Protein AF-A0A7S2B1D0-F1 (afdb_monomer_lite)

Organism: NCBI:txid3111310

Foldseek 3Di:
DDDDDDDDDDDPDDPPPPPPPDPPPDDPPDPDQPLVSQLVLLCLAPVCVPPDSVCSSVVSVPDDDDDADAFGWPFAFFDFDPLDKDAAQAAKKWWFQVVPVGHTPDIDGRNYIDCPVVNPDDGGHHTIIGGHDHDDD

Structure (mmCIF, N/CA/C/O backbone):
data_AF-A0A7S2B1D0-F1
#
_entry.id   AF-A0A7S2B1D0-F1
#
loop_
_atom_site.group_PDB
_atom_site.id
_atom_site.type_symbol
_atom_site.label_atom_id
_atom_site.label_alt_id
_atom_site.label_comp_id
_atom_site.label_asym_id
_atom_site.label_entity_id
_atom_site.label_seq_id
_atom_site.pdbx_PDB_ins_code
_atom_site.Cartn_x
_atom_site.Cartn_y
_atom_site.Cartn_z
_atom_site.occupancy
_atom_site.B_iso_or_equiv
_atom_site.auth_seq_id
_atom_site.auth_comp_id
_atom_site.auth_asym_id
_atom_site.auth_atom_id
_atom_site.pdbx_PDB_model_num
ATOM 1 N N . PHE A 1 1 ? 85.210 -55.637 -1.616 1.00 40.31 1 PHE A N 1
ATOM 2 C CA . PHE A 1 1 ? 84.758 -56.821 -2.372 1.00 40.31 1 PHE A CA 1
ATOM 3 C C . PHE A 1 1 ? 83.464 -57.319 -1.751 1.00 40.31 1 PHE A C 1
ATOM 5 O O . PHE A 1 1 ? 83.497 -57.616 -0.567 1.00 40.31 1 PHE A O 1
ATOM 12 N N . GLY A 1 2 ? 82.389 -57.389 -2.551 1.00 42.31 2 GLY A N 1
ATOM 13 C CA . GLY A 1 2 ? 81.069 -57.964 -2.217 1.00 42.31 2 GLY A CA 1
ATOM 14 C C . GLY A 1 2 ? 80.240 -57.103 -1.261 1.00 42.31 2 GLY A C 1
ATOM 15 O O . GLY A 1 2 ? 80.790 -56.549 -0.324 1.00 42.31 2 GLY A O 1
ATOM 16 N N . GLY A 1 3 ? 78.938 -56.889 -1.407 1.00 39.44 3 GLY A N 1
ATOM 17 C CA . GLY A 1 3 ? 77.847 -57.308 -2.303 1.00 39.44 3 GLY A CA 1
ATOM 18 C C . GLY A 1 3 ? 76.634 -56.469 -1.828 1.00 39.44 3 GLY A C 1
ATOM 19 O O . GLY A 1 3 ? 76.667 -55.963 -0.713 1.00 39.44 3 GLY A O 1
ATOM 20 N N . GLY A 1 4 ? 75.599 -56.127 -2.588 1.00 39.16 4 GLY A N 1
ATOM 21 C CA . GLY A 1 4 ? 74.831 -56.909 -3.546 1.00 39.16 4 GLY A CA 1
ATOM 22 C C . GLY A 1 4 ? 73.382 -56.989 -3.031 1.00 39.16 4 GLY A C 1
ATOM 23 O O . GLY A 1 4 ? 73.171 -57.554 -1.967 1.00 39.16 4 GLY A O 1
ATOM 24 N N . GLY A 1 5 ? 72.426 -56.453 -3.806 1.00 38.69 5 GLY A N 1
ATOM 25 C CA . GLY A 1 5 ? 70.963 -56.601 -3.641 1.00 38.69 5 GLY A CA 1
ATOM 26 C C . GLY A 1 5 ? 70.346 -55.672 -2.587 1.00 38.69 5 GLY A C 1
ATOM 27 O O . GLY A 1 5 ? 70.915 -55.500 -1.523 1.00 38.69 5 GLY A O 1
ATOM 28 N N . GLY A 1 6 ? 69.210 -55.007 -2.782 1.00 42.75 6 GLY A N 1
ATOM 29 C CA . GLY A 1 6 ? 68.076 -55.191 -3.691 1.00 42.75 6 GLY A CA 1
ATOM 30 C C . GLY A 1 6 ? 66.793 -54.880 -2.892 1.00 42.75 6 GLY A C 1
ATOM 31 O O . GLY A 1 6 ? 66.851 -54.921 -1.666 1.00 42.75 6 GLY A O 1
ATOM 32 N N . HIS A 1 7 ? 65.665 -54.652 -3.582 1.00 46.94 7 HIS A N 1
ATOM 33 C CA . HIS A 1 7 ? 64.291 -54.469 -3.051 1.00 46.94 7 HIS A CA 1
ATOM 34 C C . HIS A 1 7 ? 63.921 -53.005 -2.711 1.00 46.94 7 HIS A C 1
ATOM 36 O O . HIS A 1 7 ? 64.458 -52.434 -1.772 1.00 46.94 7 HIS A O 1
ATOM 42 N N . ALA A 1 8 ? 63.233 -52.266 -3.592 1.00 46.91 8 ALA A N 1
ATOM 43 C CA . ALA A 1 8 ? 61.798 -52.316 -3.931 1.00 46.91 8 ALA A CA 1
ATOM 44 C C . ALA A 1 8 ? 60.903 -51.907 -2.750 1.00 46.91 8 ALA A C 1
ATOM 46 O O . ALA A 1 8 ? 60.793 -52.679 -1.808 1.00 46.91 8 ALA A O 1
ATOM 47 N N . THR A 1 9 ? 60.270 -50.734 -2.843 1.00 51.12 9 THR A N 1
ATOM 48 C CA . THR A 1 9 ? 58.805 -50.611 -2.904 1.00 51.12 9 THR A CA 1
ATOM 49 C C . THR A 1 9 ? 58.431 -49.267 -3.537 1.00 51.12 9 THR A C 1
ATOM 51 O O . THR A 1 9 ? 58.928 -48.203 -3.171 1.00 51.12 9 THR A O 1
ATOM 54 N N . ASP A 1 10 ? 57.644 -49.400 -4.596 1.00 52.97 10 ASP A N 1
ATOM 55 C CA . ASP A 1 10 ? 56.787 -48.415 -5.232 1.00 52.97 10 ASP A CA 1
ATOM 56 C C . ASP A 1 10 ? 55.476 -48.493 -4.445 1.00 52.97 10 ASP A C 1
ATOM 58 O O . ASP A 1 10 ? 54.836 -49.535 -4.480 1.00 52.97 10 ASP A O 1
ATOM 62 N N . ASP A 1 11 ? 55.163 -47.466 -3.658 1.00 48.22 11 ASP A N 1
ATOM 63 C CA . ASP A 1 11 ? 53.896 -47.334 -2.929 1.00 48.22 11 ASP A CA 1
ATOM 64 C C . ASP A 1 11 ? 53.447 -45.876 -3.092 1.00 48.22 11 ASP A C 1
ATOM 66 O O . ASP A 1 11 ? 53.692 -45.012 -2.247 1.00 48.22 11 ASP A O 1
ATOM 70 N N . GLY A 1 12 ? 52.892 -45.586 -4.266 1.00 50.22 12 GLY A N 1
ATOM 71 C CA . GLY A 1 12 ? 52.201 -44.342 -4.585 1.00 50.22 12 GLY A CA 1
ATOM 72 C C . GLY A 1 12 ? 50.710 -44.604 -4.748 1.00 50.22 12 GLY A C 1
ATOM 73 O O . GLY A 1 12 ? 50.180 -44.371 -5.825 1.00 50.22 12 GLY A O 1
ATOM 74 N N . ASP A 1 13 ? 50.062 -45.103 -3.696 1.00 50.38 13 ASP A N 1
ATOM 75 C CA . ASP A 1 13 ? 48.606 -45.203 -3.595 1.00 50.38 13 ASP A CA 1
ATOM 76 C C . ASP A 1 13 ? 48.128 -44.206 -2.533 1.00 50.38 13 ASP A C 1
ATOM 78 O O . ASP A 1 13 ? 48.334 -44.441 -1.348 1.00 50.38 13 ASP A O 1
ATOM 82 N N . GLU A 1 14 ? 47.515 -43.097 -2.955 1.00 54.34 14 GLU A N 1
ATOM 83 C CA . GLU A 1 14 ? 46.491 -42.360 -2.190 1.00 54.34 14 GLU A CA 1
ATOM 84 C C . GLU A 1 14 ? 45.891 -41.243 -3.072 1.00 54.34 14 GLU A C 1
ATOM 86 O O . GLU A 1 14 ? 46.084 -40.051 -2.849 1.00 54.34 14 GLU A O 1
ATOM 91 N N . GLU A 1 15 ? 45.138 -41.628 -4.105 1.00 51.28 15 GLU A N 1
ATOM 92 C CA . GLU A 1 15 ? 44.079 -40.765 -4.640 1.00 51.28 15 GLU A CA 1
ATOM 93 C C . GLU A 1 15 ? 42.741 -41.339 -4.169 1.00 51.28 15 GLU A C 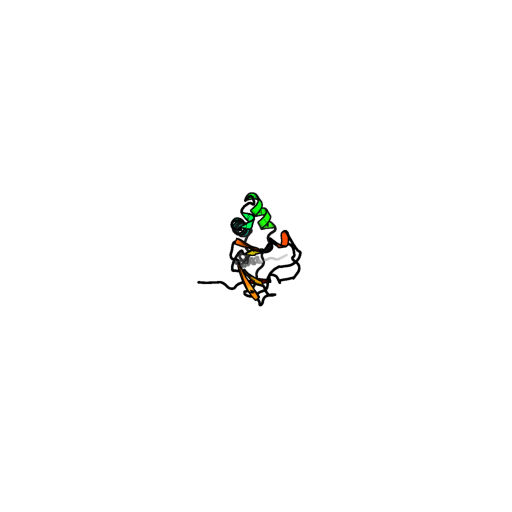1
ATOM 95 O O . GLU A 1 15 ? 42.103 -42.149 -4.835 1.00 51.28 15 GLU A O 1
ATOM 100 N N . SER A 1 16 ? 42.334 -40.961 -2.955 1.00 51.75 16 SER A N 1
ATOM 101 C CA . SER A 1 16 ? 40.942 -41.089 -2.539 1.00 51.75 16 SER A CA 1
ATOM 102 C C . SER A 1 16 ? 40.156 -39.955 -3.195 1.00 51.75 16 SER A C 1
ATOM 104 O O . SER A 1 16 ? 40.101 -38.841 -2.671 1.00 51.75 16 SER A O 1
ATOM 106 N N . GLU A 1 17 ? 39.567 -40.240 -4.352 1.00 53.47 17 GLU A N 1
ATOM 107 C CA . GLU A 1 17 ? 38.427 -39.498 -4.884 1.00 53.47 17 GLU A CA 1
ATOM 108 C C . GLU A 1 17 ? 37.273 -39.633 -3.880 1.00 53.47 17 GLU A C 1
ATOM 110 O O . GLU A 1 17 ? 36.528 -40.612 -3.861 1.00 53.47 17 GLU A O 1
ATOM 115 N N . THR A 1 18 ? 37.163 -38.672 -2.964 1.00 51.72 18 THR A N 1
ATOM 116 C CA . THR A 1 18 ? 35.926 -38.466 -2.220 1.00 51.72 18 THR A CA 1
ATOM 117 C C . THR A 1 18 ? 34.958 -37.757 -3.152 1.00 51.72 18 THR A C 1
ATOM 119 O O . THR A 1 18 ? 34.997 -36.532 -3.286 1.00 51.72 18 THR A O 1
ATOM 122 N N . ASP A 1 19 ? 34.121 -38.559 -3.807 1.00 52.78 19 ASP A N 1
ATOM 123 C CA . ASP A 1 19 ? 32.838 -38.155 -4.375 1.00 52.78 19 ASP A CA 1
ATOM 124 C C . ASP A 1 19 ? 31.959 -37.586 -3.250 1.00 52.78 19 ASP A C 1
ATOM 126 O O . ASP A 1 19 ? 31.129 -38.274 -2.655 1.00 52.78 19 ASP A O 1
ATOM 130 N N . GLU A 1 20 ? 32.164 -36.313 -2.925 1.00 56.06 20 GLU A N 1
ATOM 131 C CA . GLU A 1 20 ? 31.162 -35.519 -2.225 1.00 56.06 20 GLU A CA 1
ATOM 132 C C . GLU A 1 20 ? 30.343 -34.793 -3.291 1.00 56.06 20 GLU A C 1
ATOM 134 O O . GLU A 1 20 ? 30.551 -33.619 -3.600 1.00 56.06 20 GLU A O 1
ATOM 139 N N . ASP A 1 21 ? 29.415 -35.545 -3.891 1.00 51.12 21 ASP A N 1
ATOM 140 C CA . ASP A 1 21 ? 28.216 -34.991 -4.512 1.00 51.12 21 ASP A CA 1
ATOM 141 C C . ASP A 1 21 ? 27.492 -34.160 -3.443 1.00 51.12 21 ASP A C 1
ATOM 143 O O . ASP A 1 21 ? 26.663 -34.664 -2.684 1.00 51.12 21 ASP A O 1
ATOM 147 N N . GLU A 1 22 ? 27.838 -32.879 -3.343 1.00 56.09 22 GLU A N 1
ATOM 148 C CA . GLU A 1 22 ? 27.076 -31.900 -2.585 1.00 56.09 22 GLU A CA 1
ATOM 149 C C . GLU A 1 22 ? 25.922 -31.424 -3.484 1.00 56.09 22 GLU A C 1
ATOM 151 O O . GLU A 1 22 ? 26.143 -30.638 -4.414 1.00 56.09 22 GLU A O 1
ATOM 156 N N . PRO A 1 23 ? 24.665 -31.868 -3.272 1.00 48.66 23 PRO A N 1
ATOM 157 C CA . PRO A 1 23 ? 23.546 -31.215 -3.917 1.00 48.66 23 PRO A CA 1
ATOM 158 C C . PRO A 1 23 ? 23.382 -29.849 -3.249 1.00 48.66 23 PRO A C 1
ATOM 160 O O . PRO A 1 23 ? 22.747 -29.732 -2.204 1.00 48.66 23 PRO A O 1
ATOM 163 N N . LEU A 1 24 ? 23.923 -28.795 -3.864 1.00 47.47 24 LEU A N 1
ATOM 164 C CA . LEU A 1 24 ? 23.548 -27.416 -3.549 1.00 47.47 24 LEU A CA 1
ATOM 165 C C . LEU A 1 24 ? 22.097 -27.195 -4.002 1.00 47.47 24 LEU A C 1
ATOM 167 O O . LEU A 1 24 ? 21.806 -26.644 -5.062 1.00 47.47 24 LEU A O 1
ATOM 171 N N . SER A 1 25 ? 21.175 -27.682 -3.176 1.00 55.50 25 SER A N 1
ATOM 172 C CA . SER A 1 25 ? 19.724 -27.583 -3.309 1.00 55.50 25 SER A CA 1
ATOM 173 C C . SER A 1 25 ? 19.157 -26.226 -2.874 1.00 55.50 25 SER A C 1
ATOM 175 O O . SER A 1 25 ? 17.942 -26.088 -2.773 1.00 55.50 25 SER A O 1
ATOM 177 N N . ASP A 1 26 ? 19.989 -25.201 -2.668 1.00 48.31 26 ASP A N 1
ATOM 178 C CA . ASP A 1 26 ? 19.591 -23.988 -1.941 1.00 48.31 26 ASP A CA 1
ATOM 179 C C . ASP A 1 26 ? 19.730 -22.691 -2.753 1.00 48.31 26 ASP A C 1
ATOM 181 O O . ASP A 1 26 ? 20.490 -21.790 -2.403 1.00 48.31 26 ASP A O 1
ATOM 185 N N . ALA A 1 27 ? 18.938 -22.532 -3.819 1.00 46.84 27 ALA A N 1
ATOM 186 C CA . ALA A 1 27 ? 18.793 -21.216 -4.461 1.00 46.84 27 ALA A CA 1
ATOM 187 C C . ALA A 1 27 ? 17.361 -20.821 -4.858 1.00 46.84 27 ALA A C 1
ATOM 189 O O . ALA A 1 27 ? 17.178 -19.889 -5.635 1.00 46.84 27 ALA A O 1
ATOM 190 N N . PHE A 1 28 ? 16.339 -21.443 -4.266 1.00 43.78 28 PHE A N 1
ATOM 191 C CA . PHE A 1 28 ? 14.997 -20.847 -4.214 1.00 43.78 28 PHE A CA 1
ATOM 192 C C . PHE A 1 28 ? 14.536 -20.672 -2.766 1.00 43.78 28 PHE A C 1
ATOM 194 O O . PHE A 1 28 ? 13.452 -21.090 -2.377 1.00 43.78 28 PHE A O 1
ATOM 201 N N . SER A 1 29 ? 15.360 -19.998 -1.961 1.00 47.44 29 SER A N 1
ATOM 202 C CA . SER A 1 29 ? 14.870 -19.284 -0.779 1.00 47.44 29 SER A CA 1
ATOM 203 C C . SER A 1 29 ? 14.648 -17.826 -1.170 1.00 47.44 29 SER A C 1
ATOM 205 O O . SER A 1 29 ? 15.440 -16.934 -0.880 1.00 47.44 29 SER A O 1
ATOM 207 N N . GLY A 1 30 ? 13.601 -17.607 -1.959 1.00 42.28 30 GLY A N 1
ATOM 208 C CA . GLY A 1 30 ? 13.267 -16.308 -2.524 1.00 42.28 30 GLY A CA 1
ATOM 209 C C . GLY A 1 30 ? 11.764 -16.134 -2.545 1.00 42.28 30 GLY A C 1
ATOM 210 O O . GLY A 1 30 ? 11.181 -15.999 -3.610 1.00 42.28 30 GLY A O 1
ATOM 211 N N . GLY A 1 31 ? 11.126 -16.138 -1.373 1.00 52.12 31 GLY A N 1
ATOM 212 C CA . GLY A 1 31 ? 9.720 -15.738 -1.216 1.00 52.12 31 GLY A CA 1
ATOM 213 C C . GLY A 1 31 ? 9.501 -14.237 -1.438 1.00 52.12 31 GLY A C 1
ATOM 214 O O . GLY A 1 31 ? 8.651 -13.650 -0.783 1.00 52.12 31 GLY A O 1
ATOM 215 N N . GLY A 1 32 ? 10.333 -13.621 -2.282 1.00 59.69 32 GLY A N 1
ATOM 216 C CA . GLY A 1 32 ? 10.299 -12.224 -2.660 1.00 59.69 32 GLY A CA 1
ATOM 217 C C . GLY A 1 32 ? 9.810 -12.079 -4.090 1.00 59.69 32 GLY A C 1
ATOM 218 O O . GLY A 1 32 ? 10.074 -12.926 -4.945 1.00 59.69 32 GLY A O 1
ATOM 219 N N . ILE A 1 33 ? 9.102 -10.995 -4.371 1.00 68.69 33 ILE A N 1
ATOM 220 C CA . ILE A 1 33 ? 8.659 -10.707 -5.729 1.00 68.69 33 ILE A CA 1
ATOM 221 C C . ILE A 1 33 ? 9.893 -10.304 -6.544 1.00 68.69 33 ILE A C 1
ATOM 223 O O . ILE A 1 33 ? 10.396 -9.186 -6.424 1.00 68.69 33 ILE A O 1
ATOM 227 N N . GLU A 1 34 ? 10.373 -11.200 -7.411 1.00 81.19 34 GLU A N 1
ATOM 228 C CA . GLU A 1 34 ? 11.455 -10.890 -8.351 1.00 81.19 34 GLU A CA 1
ATOM 229 C C . GLU A 1 34 ? 11.167 -9.591 -9.128 1.00 81.19 34 GLU A C 1
ATOM 231 O O . GLU A 1 34 ? 10.014 -9.198 -9.324 1.00 81.19 34 GLU A O 1
ATOM 236 N N . ALA A 1 35 ? 12.210 -8.917 -9.626 1.00 79.69 35 ALA A N 1
ATOM 237 C CA . ALA A 1 35 ? 12.072 -7.620 -10.298 1.00 79.69 35 ALA A CA 1
ATOM 238 C C . ALA A 1 35 ? 11.006 -7.624 -11.413 1.00 79.69 35 ALA A C 1
ATOM 240 O O . ALA A 1 35 ? 10.239 -6.669 -11.549 1.00 79.69 35 ALA A O 1
ATOM 241 N N . LEU A 1 36 ? 10.899 -8.722 -12.169 1.00 83.38 36 LEU A N 1
ATOM 242 C CA . LEU A 1 36 ? 9.856 -8.895 -13.178 1.00 83.38 36 LEU A CA 1
ATOM 243 C C . LEU A 1 36 ? 8.451 -8.969 -12.559 1.00 83.38 36 LEU A C 1
ATOM 245 O O . LEU A 1 36 ? 7.527 -8.334 -13.066 1.00 83.38 36 LEU A O 1
ATOM 249 N N . GLY A 1 37 ? 8.292 -9.684 -11.445 1.00 86.38 37 GLY A N 1
ATOM 250 C CA . GLY A 1 37 ? 7.042 -9.742 -10.690 1.00 86.38 37 GLY A CA 1
ATOM 251 C C . GLY A 1 37 ? 6.607 -8.361 -10.193 1.00 86.38 37 GLY A C 1
ATOM 252 O O . GLY A 1 37 ? 5.445 -7.991 -10.356 1.00 86.38 37 GLY A O 1
ATOM 253 N N . LYS A 1 38 ? 7.541 -7.535 -9.701 1.00 89.00 38 LYS A N 1
ATOM 254 C CA . LYS A 1 38 ? 7.236 -6.157 -9.275 1.00 89.00 38 LYS A CA 1
ATOM 255 C C . LYS A 1 38 ? 6.726 -5.322 -10.437 1.00 89.00 38 LYS A C 1
ATOM 257 O O . LYS A 1 38 ? 5.749 -4.595 -10.289 1.00 89.00 38 LYS A O 1
ATOM 262 N N . VAL A 1 39 ? 7.351 -5.445 -11.607 1.00 91.50 39 VAL A N 1
ATOM 263 C CA . VAL A 1 39 ? 6.896 -4.748 -12.817 1.00 91.50 39 VAL A CA 1
ATOM 264 C C . VAL A 1 39 ? 5.479 -5.176 -13.200 1.00 91.50 39 VAL A C 1
ATOM 266 O O . VAL A 1 39 ? 4.679 -4.319 -13.578 1.00 91.50 39 VAL A O 1
ATOM 269 N N . LEU A 1 40 ? 5.149 -6.466 -13.088 1.00 90.06 40 LEU A N 1
ATOM 270 C CA . LEU A 1 40 ? 3.801 -6.966 -13.364 1.00 90.06 40 LEU A CA 1
ATOM 271 C C . LEU A 1 40 ? 2.772 -6.399 -12.383 1.00 90.06 40 LEU A C 1
ATOM 273 O O . LEU A 1 40 ? 1.749 -5.895 -12.838 1.00 90.06 40 LEU A O 1
ATOM 277 N N . VAL A 1 41 ? 3.077 -6.382 -11.081 1.00 89.81 41 VAL A N 1
ATOM 278 C CA . VAL A 1 41 ? 2.218 -5.740 -10.073 1.00 89.81 41 VAL A CA 1
ATOM 279 C C . VAL A 1 41 ? 2.018 -4.267 -10.423 1.00 89.81 41 VAL A C 1
ATOM 281 O O . VAL A 1 41 ? 0.884 -3.833 -10.604 1.00 89.81 41 VAL A O 1
ATOM 284 N N . LEU A 1 42 ? 3.107 -3.508 -10.607 1.00 91.94 42 LEU A N 1
ATOM 285 C CA . LEU A 1 42 ? 3.075 -2.067 -10.890 1.00 91.94 42 LEU A CA 1
ATOM 286 C C . LEU A 1 42 ? 2.310 -1.714 -12.171 1.00 91.94 42 LEU A C 1
ATOM 288 O O . LEU A 1 42 ? 1.691 -0.651 -12.241 1.00 91.94 42 LEU A O 1
ATOM 292 N N . ARG A 1 43 ? 2.334 -2.590 -13.181 1.00 91.44 43 ARG A N 1
ATOM 293 C CA . ARG A 1 43 ? 1.593 -2.409 -14.437 1.00 91.44 43 ARG A CA 1
ATOM 294 C C . ARG A 1 43 ? 0.085 -2.337 -14.212 1.00 91.44 43 ARG A C 1
ATOM 296 O O . ARG A 1 43 ? -0.590 -1.591 -14.922 1.00 91.44 43 ARG A O 1
ATOM 303 N N . ASP A 1 44 ? -0.418 -3.093 -13.243 1.00 89.38 44 ASP A N 1
ATOM 304 C CA . ASP A 1 44 ? -1.849 -3.259 -13.003 1.00 89.38 44 ASP A CA 1
ATOM 305 C C . ASP A 1 44 ? -2.362 -2.287 -11.909 1.00 89.38 44 ASP A C 1
ATOM 307 O O . ASP A 1 44 ? -3.565 -2.187 -11.656 1.00 89.38 44 ASP A O 1
ATOM 311 N N . VAL A 1 45 ? -1.467 -1.473 -11.326 1.00 91.00 45 VAL A N 1
ATOM 312 C CA . VAL A 1 45 ? -1.808 -0.474 -10.305 1.00 91.00 45 VAL A CA 1
ATOM 313 C C . VAL A 1 45 ? -2.587 0.697 -10.892 1.00 91.00 45 VAL A C 1
ATOM 315 O O . VAL A 1 45 ? -2.119 1.449 -11.754 1.00 91.00 45 VAL A O 1
ATOM 318 N N . LYS A 1 46 ? -3.767 0.951 -10.321 1.00 87.75 46 LYS A N 1
ATOM 319 C CA . LYS A 1 46 ? -4.715 1.969 -10.807 1.00 87.75 46 LYS A CA 1
ATOM 320 C C . LYS A 1 46 ? -4.137 3.386 -10.854 1.00 87.75 46 LYS A C 1
ATOM 322 O O . LYS A 1 46 ? -4.504 4.131 -11.768 1.00 87.75 46 LYS A O 1
ATOM 327 N N . ILE A 1 47 ? -3.286 3.772 -9.896 1.00 88.38 47 ILE A N 1
ATOM 328 C CA . ILE A 1 47 ? -2.678 5.116 -9.841 1.00 88.38 47 ILE A CA 1
ATOM 329 C C . ILE A 1 47 ? -1.551 5.297 -10.868 1.00 88.38 47 ILE A C 1
ATOM 331 O O . ILE A 1 47 ? -1.297 6.413 -11.311 1.00 88.38 47 ILE A O 1
ATOM 335 N N . LEU A 1 48 ? -0.931 4.200 -11.316 1.00 90.75 48 LEU A N 1
ATOM 336 C CA . LEU A 1 48 ? 0.173 4.214 -12.278 1.00 90.75 48 LEU A CA 1
ATOM 337 C C . LEU A 1 48 ? -0.295 4.085 -13.735 1.00 90.75 48 LEU A C 1
ATOM 339 O O . LEU A 1 48 ? 0.532 4.118 -14.640 1.00 90.75 48 LEU A O 1
ATOM 343 N N . ARG A 1 49 ? -1.610 4.016 -13.998 1.00 88.94 49 ARG A N 1
ATOM 344 C CA . ARG A 1 49 ? -2.166 3.811 -15.354 1.00 88.94 49 ARG A CA 1
ATOM 345 C C . ARG A 1 49 ? -1.710 4.836 -16.403 1.00 88.94 49 ARG A C 1
ATOM 347 O O . ARG A 1 49 ? -1.758 4.553 -17.595 1.00 88.94 49 ARG A O 1
ATOM 354 N N . PHE A 1 50 ? -1.325 6.036 -15.964 1.00 89.44 50 PHE A N 1
ATOM 355 C CA . PHE A 1 50 ? -0.862 7.129 -16.827 1.00 89.44 50 PHE A CA 1
ATOM 356 C C . PHE A 1 50 ? 0.667 7.240 -16.890 1.00 89.44 50 PHE A C 1
ATOM 358 O O . PHE A 1 50 ? 1.197 8.049 -17.650 1.00 89.44 50 PHE A O 1
ATOM 365 N N . VAL A 1 51 ? 1.389 6.426 -16.117 1.00 90.88 51 VAL A N 1
ATOM 366 C CA . VAL A 1 51 ? 2.846 6.336 -16.186 1.00 90.88 51 VAL A CA 1
ATOM 367 C C . VAL A 1 51 ? 3.214 5.523 -17.422 1.00 90.88 51 VAL A C 1
ATOM 369 O O . VAL A 1 51 ? 2.695 4.432 -17.659 1.00 90.88 51 VAL A O 1
ATOM 372 N N . ASN A 1 52 ? 4.125 6.051 -18.242 1.00 95.12 52 ASN A N 1
ATOM 373 C CA . ASN A 1 52 ? 4.613 5.307 -19.397 1.00 95.12 52 ASN A CA 1
ATOM 374 C C . ASN A 1 52 ? 5.300 4.015 -18.925 1.00 95.12 52 ASN A C 1
ATOM 376 O O . ASN A 1 52 ? 6.198 4.063 -18.085 1.00 95.12 52 ASN A O 1
ATOM 380 N N . LYS A 1 53 ? 4.912 2.875 -19.513 1.00 92.94 53 LYS A N 1
ATOM 381 C CA . LYS A 1 53 ? 5.379 1.533 -19.125 1.00 92.94 53 LYS A CA 1
ATOM 382 C C . LYS A 1 53 ? 6.905 1.394 -19.084 1.00 92.94 53 LYS A C 1
ATOM 384 O O . LYS A 1 53 ? 7.410 0.594 -18.305 1.00 92.94 53 LYS A O 1
ATOM 389 N N . ARG A 1 54 ? 7.641 2.205 -19.857 1.00 94.12 54 ARG A N 1
ATOM 390 C CA . ARG A 1 54 ? 9.114 2.244 -19.839 1.00 94.12 54 ARG A CA 1
ATOM 391 C C . ARG A 1 54 ? 9.716 2.609 -18.478 1.00 94.12 54 ARG A C 1
ATOM 393 O O . ARG A 1 54 ? 10.874 2.305 -18.246 1.00 94.12 54 ARG A O 1
ATOM 400 N N . TYR A 1 55 ? 8.954 3.281 -17.613 1.00 94.62 55 TYR A N 1
ATOM 401 C CA . TYR A 1 55 ? 9.402 3.704 -16.284 1.00 94.62 55 TYR A CA 1
ATOM 402 C C . TYR A 1 55 ? 9.071 2.693 -15.182 1.00 94.62 55 TYR A C 1
ATOM 404 O O . TYR A 1 55 ? 9.580 2.828 -14.073 1.00 94.62 55 TYR A O 1
ATOM 412 N N . LEU A 1 56 ? 8.238 1.682 -15.460 1.00 93.56 56 LEU A N 1
ATOM 413 C CA . LEU A 1 56 ? 7.875 0.673 -14.460 1.00 93.56 56 LEU A CA 1
ATOM 414 C C . LEU A 1 56 ? 9.082 -0.127 -13.947 1.00 93.56 56 LEU A C 1
ATOM 416 O O . LEU A 1 56 ? 9.120 -0.356 -12.743 1.00 93.56 56 LEU A O 1
ATOM 420 N N . PRO A 1 57 ? 10.084 -0.495 -14.774 1.00 93.38 57 PRO A N 1
ATOM 421 C CA . PRO A 1 57 ? 11.304 -1.124 -14.267 1.00 93.38 57 PRO A CA 1
ATOM 422 C C . PRO A 1 57 ? 12.035 -0.254 -13.240 1.00 93.38 57 PRO A C 1
ATOM 424 O O . PRO A 1 57 ? 12.360 -0.730 -12.161 1.00 93.38 57 PRO A O 1
ATOM 427 N N . SER A 1 58 ? 12.195 1.045 -13.506 1.00 93.25 58 SER A N 1
ATOM 428 C CA . SER A 1 58 ? 12.843 1.966 -12.561 1.00 93.25 58 SER A CA 1
ATOM 429 C C . SER A 1 58 ? 12.045 2.142 -11.265 1.00 93.25 58 SER A C 1
ATOM 431 O O . SER A 1 58 ? 12.626 2.304 -10.198 1.00 93.25 58 SER A O 1
ATOM 433 N N . LEU A 1 59 ? 10.709 2.092 -11.333 1.00 91.69 59 LEU A N 1
ATOM 434 C CA . LEU A 1 59 ? 9.867 2.072 -10.133 1.00 91.69 59 LEU A CA 1
ATOM 435 C C . LEU A 1 59 ? 9.999 0.749 -9.365 1.00 91.69 59 LEU A C 1
ATOM 437 O O . LEU A 1 59 ? 10.029 0.765 -8.138 1.00 91.69 59 LEU A O 1
ATOM 441 N N . ALA A 1 60 ? 10.105 -0.381 -10.068 1.00 91.44 60 ALA A N 1
ATOM 442 C CA . ALA A 1 60 ? 10.306 -1.696 -9.465 1.00 91.44 60 ALA A CA 1
ATOM 443 C C . ALA A 1 60 ? 11.653 -1.800 -8.734 1.00 91.44 60 ALA A C 1
ATOM 445 O O . ALA A 1 60 ? 11.710 -2.401 -7.664 1.00 91.44 60 ALA A O 1
ATOM 446 N N . GLU A 1 61 ? 12.710 -1.186 -9.272 1.00 90.56 61 GLU A N 1
ATOM 447 C CA . GLU A 1 61 ? 14.046 -1.152 -8.660 1.00 90.56 61 GLU A CA 1
ATOM 448 C C . GLU A 1 61 ? 14.058 -0.442 -7.300 1.00 90.56 61 GLU A C 1
ATOM 450 O O . GLU A 1 61 ? 14.736 -0.887 -6.376 1.00 90.56 61 GLU A O 1
ATOM 455 N N . ILE A 1 62 ? 13.295 0.645 -7.154 1.00 89.56 62 ILE A N 1
ATOM 456 C CA . ILE A 1 62 ? 13.219 1.399 -5.893 1.00 89.56 62 ILE A CA 1
ATOM 457 C C . ILE A 1 62 ? 12.130 0.878 -4.943 1.00 89.56 62 ILE A C 1
ATOM 459 O O . ILE A 1 62 ? 12.089 1.277 -3.776 1.00 89.56 62 ILE A O 1
ATOM 463 N N . ALA A 1 63 ? 11.239 0.004 -5.422 1.00 90.25 63 ALA A N 1
ATOM 464 C CA . ALA A 1 63 ? 10.154 -0.560 -4.633 1.00 90.25 63 ALA A CA 1
ATOM 465 C C . ALA A 1 63 ? 10.670 -1.619 -3.648 1.00 90.25 63 ALA A C 1
ATOM 467 O O . ALA A 1 63 ? 11.299 -2.619 -4.019 1.00 90.25 63 ALA A O 1
ATOM 468 N N . LYS A 1 64 ? 10.345 -1.416 -2.370 1.00 89.88 64 LYS A N 1
ATOM 469 C CA . LYS A 1 64 ? 10.661 -2.345 -1.285 1.00 89.88 64 LYS A CA 1
ATOM 470 C 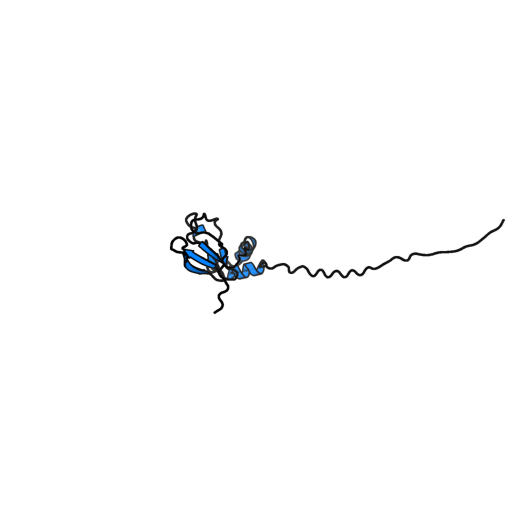C . LYS A 1 64 ? 9.455 -3.220 -0.985 1.00 89.88 64 LYS A C 1
ATOM 472 O O . LYS A 1 64 ? 8.335 -2.723 -0.908 1.00 89.88 64 LYS A O 1
ATOM 477 N N . GLU A 1 65 ? 9.706 -4.506 -0.804 1.00 88.69 65 GLU A N 1
ATOM 478 C CA . GLU A 1 65 ? 8.693 -5.438 -0.321 1.00 88.69 65 GLU A CA 1
ATOM 479 C C . GLU A 1 65 ? 8.570 -5.321 1.194 1.00 88.69 65 GLU A C 1
ATOM 481 O O . GLU A 1 65 ? 9.565 -5.136 1.899 1.00 88.69 65 GLU A O 1
ATOM 486 N N . ALA A 1 66 ? 7.340 -5.424 1.678 1.00 89.38 66 ALA A N 1
ATOM 487 C CA . ALA A 1 66 ? 7.023 -5.474 3.091 1.00 89.38 66 ALA A CA 1
ATOM 488 C C . ALA A 1 66 ? 5.950 -6.542 3.294 1.00 89.38 66 ALA A C 1
ATOM 490 O O . ALA A 1 66 ? 4.959 -6.575 2.565 1.00 89.38 66 ALA A O 1
ATOM 491 N N . TYR A 1 67 ? 6.177 -7.408 4.276 1.00 89.56 67 TYR A N 1
ATOM 492 C CA . TYR A 1 67 ? 5.301 -8.518 4.623 1.00 89.56 67 TYR A CA 1
ATOM 493 C C . TYR A 1 67 ? 4.710 -8.242 5.996 1.00 89.56 67 TYR A C 1
ATOM 495 O O . TYR A 1 67 ? 5.441 -7.868 6.911 1.00 89.56 67 TYR A O 1
ATOM 503 N N . TYR A 1 68 ? 3.402 -8.427 6.118 1.00 90.75 68 TYR A N 1
ATOM 504 C CA . TYR A 1 68 ? 2.649 -8.170 7.338 1.00 90.75 68 TYR A CA 1
ATOM 505 C C . TYR A 1 68 ? 1.786 -9.387 7.649 1.00 90.75 68 TYR A C 1
ATOM 507 O O . TYR A 1 68 ? 1.160 -9.952 6.748 1.00 90.75 68 TYR A O 1
ATOM 515 N N . ALA A 1 69 ? 1.752 -9.797 8.913 1.00 91.19 69 ALA A N 1
ATOM 516 C CA . ALA A 1 69 ? 0.858 -10.856 9.355 1.00 91.19 69 ALA A CA 1
ATOM 517 C C . ALA A 1 69 ? -0.596 -10.361 9.372 1.00 91.19 69 ALA A C 1
ATOM 519 O O . ALA A 1 69 ? -0.865 -9.179 9.570 1.00 91.19 69 ALA A O 1
ATOM 520 N N . THR A 1 70 ? -1.563 -11.266 9.212 1.00 91.56 70 THR A N 1
ATOM 521 C CA . THR A 1 70 ? -2.983 -10.910 9.342 1.00 91.56 70 THR A CA 1
ATOM 522 C C . THR A 1 70 ? -3.263 -10.242 10.693 1.00 91.56 70 THR A C 1
ATOM 524 O O . THR A 1 70 ? -2.924 -10.777 11.746 1.00 91.56 70 THR A O 1
ATOM 527 N N . GLY A 1 71 ? -3.915 -9.080 10.651 1.00 91.44 71 GLY A N 1
ATOM 528 C CA . GLY A 1 71 ? -4.224 -8.238 11.805 1.00 91.44 71 GLY A CA 1
ATOM 529 C C . GLY A 1 71 ? -3.117 -7.254 12.196 1.00 91.44 71 GLY A C 1
ATOM 530 O O . GLY A 1 71 ? -3.351 -6.413 13.062 1.00 91.44 71 GLY A O 1
ATOM 531 N N . GLU A 1 72 ? -1.937 -7.319 11.576 1.00 93.88 72 GLU A N 1
ATOM 532 C CA . GLU A 1 72 ? -0.829 -6.405 11.864 1.00 93.88 72 GLU A CA 1
ATOM 533 C C . GLU A 1 72 ? -1.122 -4.984 11.358 1.00 93.88 72 GLU A C 1
ATOM 535 O O . GLU A 1 72 ? -1.659 -4.792 10.263 1.00 93.88 72 GLU A O 1
ATOM 540 N N . GLU A 1 73 ? -0.776 -3.976 12.165 1.00 93.81 73 GLU A N 1
ATOM 541 C CA . GLU A 1 73 ? -0.939 -2.565 11.810 1.00 93.81 73 GLU A CA 1
ATOM 542 C C . GLU A 1 73 ? 0.196 -2.109 10.887 1.00 93.81 73 GLU A C 1
ATOM 544 O O . GLU A 1 73 ? 1.367 -2.103 11.258 1.00 93.81 73 GLU A O 1
ATOM 549 N N . VAL A 1 74 ? -0.168 -1.681 9.680 1.00 93.69 74 VAL A N 1
ATOM 550 C CA . VAL A 1 74 ? 0.765 -1.171 8.668 1.00 93.69 74 VAL A CA 1
ATOM 551 C C . VAL A 1 74 ? 1.026 0.319 8.879 1.00 93.69 74 VAL A C 1
ATOM 553 O O . VAL A 1 74 ? 2.164 0.777 8.783 1.00 93.69 74 VAL A O 1
ATOM 556 N N . VAL A 1 75 ? -0.028 1.090 9.174 1.00 92.38 75 VAL A N 1
ATOM 557 C CA . VAL A 1 75 ? 0.054 2.517 9.527 1.00 92.38 75 VAL A CA 1
ATOM 558 C C . VAL A 1 75 ? -1.011 2.870 10.556 1.00 92.38 75 VAL A C 1
ATOM 560 O O . VAL A 1 75 ? -2.078 2.257 10.574 1.00 92.38 75 VAL A O 1
ATOM 563 N N . CYS A 1 76 ? -0.751 3.912 11.346 1.00 92.81 76 CYS A N 1
ATOM 564 C CA . CYS A 1 76 ? -1.641 4.350 12.416 1.00 92.81 76 CYS A CA 1
ATOM 565 C C . CYS A 1 76 ? -2.243 5.733 12.143 1.00 92.81 76 CYS A C 1
ATOM 567 O O . CYS A 1 76 ? -1.515 6.680 11.830 1.00 92.81 76 CYS A O 1
ATOM 569 N N . GLN A 1 77 ? -3.563 5.870 12.299 1.00 92.62 77 GLN A N 1
ATOM 570 C CA . GLN A 1 77 ? -4.280 7.132 12.119 1.00 92.62 77 GLN A CA 1
ATOM 571 C C . GLN A 1 77 ? -3.722 8.236 13.025 1.00 92.62 77 GLN A C 1
ATOM 573 O O . GLN A 1 77 ? -3.627 8.097 14.240 1.00 92.62 77 GLN A O 1
ATOM 578 N N . GLY A 1 78 ? -3.437 9.397 12.441 1.00 90.56 78 GLY A N 1
ATOM 579 C CA . GLY A 1 78 ? -2.894 10.555 13.142 1.00 90.56 78 GLY A CA 1
ATOM 580 C C . GLY A 1 78 ? -1.382 10.519 13.345 1.00 90.56 78 GLY A C 1
ATOM 581 O O . GLY A 1 78 ? -0.834 11.556 13.708 1.00 90.56 78 GLY A O 1
ATOM 582 N N . ASN A 1 79 ? -0.701 9.400 13.069 1.00 90.94 79 ASN A N 1
ATOM 583 C CA . ASN A 1 79 ? 0.759 9.368 13.080 1.00 90.94 79 ASN A CA 1
ATOM 584 C C . ASN A 1 79 ? 1.333 10.044 11.834 1.00 90.94 79 ASN A C 1
ATOM 586 O O . AS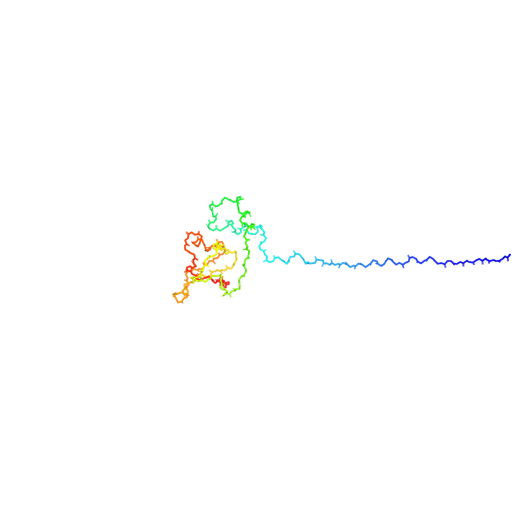N A 1 79 ? 0.684 10.025 10.781 1.00 90.94 79 ASN A O 1
ATOM 590 N N . PRO A 1 80 ? 2.554 10.603 11.924 1.00 88.44 80 PRO A N 1
ATOM 591 C CA . PRO A 1 80 ? 3.182 11.233 10.785 1.00 88.44 80 PRO A CA 1
ATOM 592 C C . PRO A 1 80 ? 3.373 10.282 9.598 1.00 88.44 80 PRO A C 1
ATOM 594 O O . PRO A 1 80 ? 3.709 9.109 9.763 1.00 88.44 80 PRO A O 1
ATOM 597 N N . THR A 1 81 ? 3.191 10.795 8.389 1.00 82.31 81 THR A N 1
ATOM 598 C CA . THR A 1 81 ? 3.424 10.070 7.142 1.00 82.31 81 THR A CA 1
ATOM 599 C C . THR A 1 81 ? 4.885 10.182 6.741 1.00 82.31 81 THR A C 1
ATOM 601 O O . THR A 1 81 ? 5.494 11.241 6.858 1.00 82.31 81 THR A O 1
ATOM 604 N N . ASN A 1 82 ? 5.431 9.112 6.182 1.00 78.94 82 ASN A N 1
ATOM 605 C CA . ASN A 1 82 ? 6.805 9.024 5.684 1.00 78.94 82 ASN A CA 1
ATOM 606 C C . ASN A 1 82 ? 6.888 9.174 4.151 1.00 78.94 82 ASN A C 1
ATOM 608 O O . ASN A 1 82 ? 7.821 8.660 3.538 1.00 78.94 82 ASN A O 1
ATOM 612 N N . SER A 1 83 ? 5.882 9.795 3.525 1.00 79.12 83 SER A N 1
ATOM 613 C CA . SER A 1 83 ? 5.767 9.932 2.063 1.00 79.12 83 SER A CA 1
ATOM 614 C C . SER A 1 83 ? 5.900 8.603 1.299 1.00 79.12 83 SER A C 1
ATOM 616 O O . SER A 1 83 ? 6.382 8.579 0.168 1.00 79.12 83 SER A O 1
ATOM 618 N N . THR A 1 84 ? 5.497 7.482 1.908 1.00 84.56 84 THR A N 1
ATOM 619 C CA . THR A 1 84 ? 5.538 6.160 1.269 1.00 84.56 84 THR A CA 1
ATOM 620 C C . THR A 1 84 ? 4.205 5.851 0.595 1.00 84.56 84 THR A C 1
ATOM 622 O O . THR A 1 84 ? 3.140 5.961 1.206 1.00 84.56 84 THR A O 1
ATOM 625 N N . LEU A 1 85 ? 4.271 5.438 -0.672 1.00 87.81 85 LEU A N 1
ATOM 626 C CA . LEU A 1 85 ? 3.146 4.853 -1.394 1.00 87.81 85 LEU A CA 1
ATOM 627 C C . LEU A 1 85 ? 3.144 3.345 -1.148 1.00 87.81 85 LEU A C 1
ATOM 629 O O . LEU A 1 85 ? 4.100 2.662 -1.511 1.00 87.81 85 LEU A O 1
ATOM 633 N N . TYR A 1 86 ? 2.060 2.833 -0.576 1.00 91.69 86 TYR A N 1
ATOM 634 C CA . TYR A 1 86 ? 1.868 1.397 -0.402 1.00 91.69 86 TYR A CA 1
ATOM 635 C C . TYR A 1 86 ? 0.998 0.864 -1.531 1.00 91.69 86 TYR A C 1
ATOM 637 O O . TYR A 1 86 ? -0.007 1.480 -1.895 1.00 91.69 86 TYR A O 1
ATOM 645 N N . ILE A 1 87 ? 1.389 -0.283 -2.074 1.00 92.81 87 ILE A N 1
ATOM 646 C CA . ILE A 1 87 ? 0.681 -0.996 -3.134 1.00 92.81 87 ILE A CA 1
ATOM 647 C C . ILE A 1 87 ? 0.473 -2.415 -2.630 1.00 92.81 87 ILE A C 1
ATOM 649 O O . ILE A 1 87 ? 1.430 -3.065 -2.211 1.00 92.81 87 ILE A O 1
ATOM 653 N N . VAL A 1 88 ? -0.768 -2.885 -2.658 1.00 92.88 88 VAL A N 1
ATOM 654 C CA . VAL A 1 88 ? -1.074 -4.264 -2.283 1.00 92.88 88 VAL A CA 1
ATOM 655 C C . VAL A 1 88 ? -0.651 -5.152 -3.449 1.00 92.88 88 VAL A C 1
ATOM 657 O O . VAL A 1 88 ? -1.203 -5.044 -4.545 1.00 92.88 88 VAL A O 1
ATOM 660 N N . ALA A 1 89 ? 0.364 -5.986 -3.235 1.00 90.50 89 ALA A N 1
ATOM 661 C CA . ALA A 1 89 ? 0.773 -6.993 -4.210 1.00 90.50 89 ALA A CA 1
ATOM 662 C C . ALA A 1 89 ? -0.075 -8.264 -4.067 1.00 90.50 89 ALA A C 1
ATOM 664 O O . ALA A 1 89 ? -0.576 -8.787 -5.058 1.00 90.50 89 ALA A O 1
ATOM 665 N N . GLU A 1 90 ? -0.292 -8.703 -2.826 1.00 89.06 90 GLU A N 1
ATOM 666 C CA . GLU A 1 90 ? -1.047 -9.902 -2.467 1.00 89.06 90 GLU A CA 1
ATOM 667 C C . GLU A 1 90 ? -1.852 -9.666 -1.182 1.00 89.06 90 GLU A C 1
ATOM 669 O O . GLU A 1 90 ? -1.562 -8.749 -0.411 1.00 89.06 90 GLU A O 1
ATOM 674 N N . GLY A 1 91 ? -2.870 -10.498 -0.952 1.00 91.50 91 GLY A N 1
ATOM 675 C CA . GLY A 1 91 ? -3.729 -10.400 0.227 1.00 91.50 91 GLY A CA 1
ATOM 676 C C . GLY A 1 91 ? -4.645 -9.176 0.201 1.00 91.50 91 GLY A C 1
ATOM 677 O O . GLY A 1 91 ? -5.118 -8.752 -0.858 1.00 91.50 91 GLY A O 1
ATOM 678 N N . GLN A 1 92 ? -4.940 -8.640 1.384 1.00 93.81 92 GLN A N 1
ATOM 679 C CA . GLN A 1 92 ? -5.823 -7.489 1.546 1.00 93.81 92 GLN A CA 1
ATOM 680 C C . GLN A 1 92 ? -5.290 -6.515 2.589 1.00 93.81 92 GLN A C 1
ATOM 682 O O . GLN A 1 92 ? -4.549 -6.889 3.494 1.00 93.81 92 GLN A O 1
ATOM 687 N N . LEU A 1 93 ? -5.710 -5.258 2.478 1.00 94.50 93 LEU A N 1
ATOM 688 C CA . LEU A 1 93 ? -5.435 -4.218 3.459 1.00 94.50 93 LEU A CA 1
ATOM 689 C C . LEU A 1 93 ? -6.741 -3.524 3.849 1.00 94.50 93 LEU A C 1
ATOM 691 O O . LEU A 1 93 ? -7.456 -2.993 2.999 1.00 94.50 93 LEU A O 1
ATOM 695 N N . GLU A 1 94 ? -7.051 -3.517 5.137 1.00 95.69 94 GLU A N 1
ATOM 696 C CA . GLU A 1 94 ? -8.242 -2.886 5.691 1.00 95.69 94 GLU A CA 1
ATOM 697 C C . GLU A 1 94 ? -7.91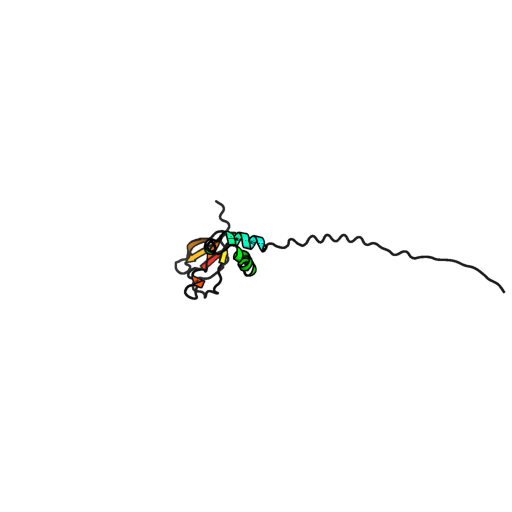5 -1.481 6.188 1.00 95.69 94 GLU A C 1
ATOM 699 O O . GLU A 1 94 ? -7.105 -1.305 7.097 1.00 95.69 94 GLU A O 1
ATOM 704 N N . LEU A 1 95 ? -8.574 -0.472 5.624 1.00 94.75 95 LEU A N 1
ATOM 705 C CA . LEU A 1 95 ? -8.492 0.905 6.096 1.00 94.75 95 LEU A CA 1
ATOM 706 C C . LEU A 1 95 ? -9.620 1.165 7.089 1.00 94.75 95 LEU A C 1
ATOM 708 O O . LEU A 1 95 ? -10.792 0.971 6.754 1.00 94.75 95 LEU A O 1
ATOM 712 N N . ARG A 1 96 ? -9.281 1.634 8.289 1.00 94.94 96 ARG A N 1
ATOM 713 C CA . ARG A 1 96 ? -10.232 1.849 9.387 1.00 94.94 96 ARG A CA 1
ATOM 714 C C . ARG A 1 96 ? -10.103 3.244 9.995 1.00 94.94 96 ARG A C 1
ATOM 716 O O . ARG A 1 96 ? -9.004 3.796 10.075 1.00 94.94 96 ARG A O 1
ATOM 723 N N . ASP A 1 97 ? -11.224 3.808 10.439 1.00 94.75 97 ASP A N 1
ATOM 724 C CA . ASP A 1 97 ? -11.257 5.039 11.241 1.00 94.75 97 ASP A CA 1
ATOM 725 C C . ASP A 1 97 ? -11.225 4.674 12.730 1.00 94.75 97 ASP A C 1
ATOM 727 O O . ASP A 1 97 ? -12.256 4.458 13.371 1.00 94.75 97 ASP A O 1
ATOM 731 N N . THR A 1 98 ? -10.024 4.581 13.298 1.00 92.12 98 THR A N 1
ATOM 732 C CA . THR A 1 98 ? -9.825 4.220 14.708 1.00 92.12 98 THR A CA 1
ATOM 733 C C . THR A 1 98 ? -10.275 5.327 15.661 1.00 92.12 98 THR A C 1
ATOM 735 O O . THR A 1 98 ? -10.608 5.045 16.812 1.00 92.12 98 THR A O 1
ATOM 738 N N . LYS A 1 99 ? -10.392 6.575 15.187 1.00 89.00 99 LYS A N 1
ATOM 739 C CA . LYS A 1 99 ? -10.961 7.689 15.964 1.00 89.00 99 LYS A CA 1
ATOM 740 C C . LYS A 1 99 ? -12.486 7.650 16.048 1.00 89.00 99 LYS A C 1
ATOM 742 O O . LYS A 1 99 ? -13.045 8.203 16.995 1.00 89.00 99 LYS A O 1
ATOM 747 N N . LYS A 1 100 ? -13.162 6.997 15.101 1.00 87.00 100 LYS A N 1
ATOM 748 C CA . LYS A 1 100 ? -14.620 6.802 15.100 1.00 87.00 100 LYS A CA 1
ATOM 749 C C . LYS A 1 100 ? -14.988 5.339 15.318 1.00 87.00 100 LYS A C 1
ATOM 751 O O . LYS A 1 100 ? -15.626 4.718 14.484 1.00 87.00 100 LYS A O 1
ATOM 756 N N . GLY A 1 101 ? -14.568 4.772 16.447 1.00 85.88 101 GLY A N 1
ATOM 757 C CA . GLY A 1 101 ? -15.029 3.440 16.851 1.00 85.88 101 GLY A CA 1
ATOM 758 C C . GLY A 1 101 ? -14.493 2.275 16.010 1.00 85.88 101 GLY A C 1
ATOM 759 O O . GLY A 1 101 ? -15.020 1.175 16.126 1.00 85.88 101 GLY A O 1
ATOM 760 N N . ASN A 1 102 ? -13.424 2.487 15.231 1.00 89.19 102 ASN A N 1
ATOM 761 C CA . ASN A 1 102 ? -12.782 1.475 14.384 1.00 89.19 102 ASN A CA 1
ATOM 762 C C . ASN A 1 102 ? -13.629 1.012 13.179 1.00 89.19 102 ASN A C 1
ATOM 764 O O . ASN A 1 102 ? -13.539 -0.144 12.742 1.00 89.19 102 ASN A O 1
ATOM 768 N N . ASP A 1 103 ? -14.428 1.926 12.626 1.00 94.12 103 ASP A N 1
ATOM 769 C CA . ASP A 1 103 ? -15.259 1.689 11.444 1.00 94.12 103 ASP A CA 1
ATOM 770 C C . ASP A 1 103 ? -14.409 1.310 10.220 1.00 94.12 103 ASP A C 1
ATOM 772 O O . ASP A 1 103 ? -13.412 1.966 9.906 1.00 94.12 103 ASP A O 1
ATOM 776 N N . LEU A 1 104 ? -14.820 0.263 9.496 1.00 94.00 104 LEU A N 1
ATOM 777 C CA . LEU A 1 104 ? -14.186 -0.142 8.240 1.00 94.00 104 LEU A CA 1
ATOM 778 C C . LEU A 1 104 ? -14.537 0.857 7.131 1.00 94.00 104 LEU A C 1
ATOM 780 O O . LEU A 1 104 ? -15.690 0.973 6.724 1.00 94.00 104 LEU A O 1
ATOM 784 N N . LEU A 1 105 ? -13.527 1.552 6.615 1.00 94.12 105 LEU A N 1
ATOM 785 C CA . LEU A 1 105 ? -13.680 2.544 5.552 1.00 94.12 105 LEU A CA 1
ATOM 786 C C . LEU A 1 105 ? -13.584 1.911 4.165 1.00 94.12 105 LEU A C 1
ATOM 788 O O . LEU A 1 105 ? -14.310 2.294 3.245 1.00 94.12 105 LEU A O 1
ATOM 792 N N . ARG A 1 106 ? -12.623 0.997 3.988 1.00 93.69 106 ARG A N 1
ATOM 793 C CA . ARG A 1 106 ? -12.327 0.365 2.700 1.00 93.69 106 ARG A CA 1
ATOM 794 C C . ARG A 1 106 ? -11.479 -0.891 2.881 1.00 93.69 106 ARG A C 1
ATOM 796 O O . ARG A 1 106 ? -10.634 -0.933 3.766 1.00 93.69 106 ARG A O 1
ATOM 803 N N . ILE A 1 107 ? -11.650 -1.852 1.978 1.00 94.69 107 ILE A N 1
ATOM 804 C CA . ILE A 1 107 ? -10.730 -2.976 1.777 1.00 94.69 107 ILE A CA 1
ATOM 805 C C . ILE A 1 107 ? -9.992 -2.741 0.456 1.00 94.69 107 ILE A C 1
ATOM 807 O O . ILE A 1 107 ? -10.623 -2.416 -0.552 1.00 94.69 107 ILE A O 1
ATOM 811 N N . LEU A 1 108 ? -8.667 -2.847 0.474 1.00 94.06 108 LEU A N 1
ATOM 812 C CA . LEU A 1 108 ? -7.799 -2.763 -0.698 1.00 94.06 108 LEU A CA 1
ATOM 813 C C . LEU A 1 108 ? -7.290 -4.159 -1.050 1.00 94.06 108 LEU A C 1
ATOM 815 O O . LEU A 1 108 ? -6.835 -4.879 -0.164 1.00 94.06 108 LEU A O 1
ATOM 819 N N . GLY A 1 109 ? -7.360 -4.520 -2.329 1.00 93.38 109 GLY A N 1
ATOM 820 C CA . GLY A 1 109 ? -6.828 -5.780 -2.850 1.00 93.38 109 GLY A CA 1
ATOM 821 C C . GLY A 1 109 ? -5.648 -5.565 -3.801 1.00 93.38 109 GLY A C 1
ATOM 822 O O . GLY A 1 109 ? -5.204 -4.429 -3.982 1.00 93.38 109 GLY A O 1
ATOM 823 N N . PRO A 1 110 ? -5.149 -6.631 -4.447 1.00 91.75 110 PRO A N 1
ATOM 824 C CA . PRO A 1 110 ? -4.024 -6.546 -5.372 1.00 91.75 110 PRO A CA 1
ATOM 825 C C . PRO A 1 110 ? -4.189 -5.445 -6.433 1.00 91.75 110 PRO A C 1
ATOM 827 O O . PRO A 1 110 ? -5.228 -5.338 -7.087 1.00 91.75 110 PRO A O 1
ATOM 830 N N . GLY A 1 111 ? -3.164 -4.604 -6.594 1.00 89.50 111 GLY A N 1
ATOM 831 C CA . GLY A 1 111 ? -3.158 -3.464 -7.522 1.00 89.50 111 GLY A CA 1
ATOM 832 C C . GLY A 1 111 ? -3.841 -2.190 -7.000 1.00 89.50 111 GLY A C 1
ATOM 833 O O . GLY A 1 111 ? -3.771 -1.138 -7.650 1.00 89.50 111 GLY A O 1
ATOM 834 N N . ASP A 1 112 ? -4.473 -2.236 -5.825 1.00 92.62 112 ASP A N 1
ATOM 835 C CA . ASP A 1 112 ? -4.881 -1.033 -5.105 1.00 92.62 112 ASP A CA 1
ATOM 836 C C . ASP A 1 112 ? -3.702 -0.412 -4.344 1.00 92.62 112 ASP A C 1
ATOM 838 O O . ASP A 1 112 ? -2.706 -1.061 -4.020 1.00 92.62 112 ASP A O 1
ATOM 842 N N . SER A 1 113 ? -3.814 0.887 -4.066 1.00 91.38 113 SER A N 1
ATOM 843 C CA . SER A 1 113 ? -2.760 1.667 -3.416 1.00 91.38 113 SER A CA 1
ATOM 844 C C . SER A 1 113 ? -3.313 2.603 -2.348 1.00 91.38 113 SER A C 1
ATOM 846 O O . SER A 1 113 ? -4.425 3.116 -2.495 1.00 91.38 113 SER A O 1
ATOM 848 N N . MET A 1 114 ? -2.493 2.916 -1.346 1.00 90.88 114 MET A N 1
ATOM 849 C CA . MET A 1 114 ? -2.767 3.927 -0.322 1.00 90.88 114 MET A CA 1
ATOM 850 C C . MET A 1 114 ? -1.557 4.841 -0.083 1.00 90.88 114 MET A C 1
ATOM 852 O O . MET A 1 114 ? -0.455 4.555 -0.543 1.00 90.88 114 MET A O 1
ATOM 856 N N . GLY A 1 115 ? -1.751 5.947 0.643 1.00 83.44 115 GLY A N 1
ATOM 857 C CA . GLY A 1 115 ? -0.692 6.936 0.907 1.00 83.44 115 GLY A CA 1
ATOM 858 C C . GLY A 1 115 ? -0.489 7.969 -0.206 1.00 83.44 115 GLY A C 1
ATOM 859 O O . GLY A 1 115 ? 0.308 8.888 -0.060 1.00 83.44 115 GLY A O 1
ATOM 860 N N . ASN A 1 116 ? -1.262 7.901 -1.292 1.00 73.00 116 ASN A N 1
ATOM 861 C CA . ASN A 1 116 ? -1.234 8.900 -2.363 1.00 73.00 116 ASN A CA 1
ATOM 862 C C . ASN A 1 116 ? -1.657 10.300 -1.889 1.00 73.00 116 ASN A C 1
ATOM 864 O O . ASN A 1 116 ? -1.148 11.295 -2.393 1.00 73.00 116 ASN A O 1
ATOM 868 N N . THR A 1 117 ? -2.571 10.387 -0.918 1.00 66.12 117 THR A N 1
ATOM 869 C CA . THR A 1 117 ? -2.964 11.669 -0.317 1.00 66.12 117 THR A CA 1
ATOM 870 C C . THR A 1 117 ? -1.851 12.226 0.565 1.00 66.12 117 THR A C 1
ATOM 872 O O . THR A 1 117 ? -1.590 13.419 0.506 1.00 66.12 117 THR A O 1
ATOM 875 N N . SER A 1 118 ? -1.131 11.365 1.289 1.00 58.84 118 SER A N 1
ATOM 876 C CA . SER A 1 118 ? 0.029 11.734 2.112 1.00 58.84 118 SER A CA 1
ATOM 877 C C . SER A 1 118 ? 1.219 12.248 1.295 1.00 58.84 118 SER A C 1
ATOM 879 O O . SER A 1 118 ? 2.088 12.927 1.829 1.00 58.84 118 SER A O 1
ATOM 881 N N . LEU A 1 119 ? 1.261 11.953 -0.010 1.00 61.22 119 LEU A N 1
ATOM 882 C CA . LEU A 1 119 ? 2.217 12.556 -0.944 1.00 61.22 119 LEU A CA 1
ATOM 883 C C . LEU A 1 119 ? 1.846 13.995 -1.346 1.00 61.22 119 LEU A C 1
ATOM 885 O O . LEU A 1 119 ? 2.703 14.717 -1.849 1.00 61.22 119 LEU A O 1
ATOM 889 N N . LEU A 1 120 ? 0.579 14.398 -1.187 1.00 64.50 120 LEU A N 1
ATOM 890 C CA . LEU A 1 120 ? 0.027 15.648 -1.728 1.00 64.50 120 LEU A CA 1
ATOM 891 C C . LEU A 1 120 ? -0.425 16.643 -0.647 1.00 64.50 120 LEU A C 1
ATOM 893 O O . LEU A 1 120 ? -0.388 17.848 -0.889 1.00 64.50 120 LEU A O 1
ATOM 897 N N . GLN A 1 121 ? -0.873 16.168 0.517 1.00 59.72 121 GLN A N 1
ATOM 898 C CA . GLN A 1 121 ? -1.376 16.975 1.632 1.00 59.72 121 GLN A CA 1
ATOM 899 C C . GLN A 1 121 ? -1.020 16.347 2.982 1.00 59.72 121 GLN A C 1
ATOM 901 O O . GLN A 1 121 ? -0.866 15.135 3.069 1.00 59.72 121 GLN A O 1
ATOM 906 N N . ASP A 1 122 ? -0.932 17.220 3.990 1.00 55.88 122 ASP A N 1
ATOM 907 C CA . ASP A 1 122 ? -0.794 17.014 5.436 1.00 55.88 122 ASP A CA 1
ATOM 908 C C . ASP A 1 122 ? -0.110 15.739 5.950 1.00 55.88 122 ASP A C 1
ATOM 910 O O . ASP A 1 122 ? -0.499 14.601 5.715 1.00 55.88 122 ASP A O 1
ATOM 914 N N . HIS A 1 123 ? 0.885 15.994 6.795 1.00 74.75 123 HIS A N 1
ATOM 915 C CA . HIS A 1 123 ? 1.935 15.103 7.263 1.00 74.75 123 HIS A CA 1
ATOM 916 C C . HIS A 1 123 ? 1.467 13.920 8.124 1.00 74.75 123 HIS A C 1
ATOM 918 O O . HIS A 1 123 ? 2.318 13.371 8.806 1.00 74.75 123 HIS A O 1
ATOM 924 N N . HIS A 1 124 ? 0.181 13.544 8.168 1.00 87.31 124 HIS A N 1
ATOM 925 C CA . HIS A 1 124 ? -0.345 12.490 9.047 1.00 87.31 124 HIS A CA 1
ATOM 926 C C . HIS A 1 124 ? -1.364 11.574 8.353 1.00 87.31 124 HIS A C 1
ATOM 928 O O . HIS A 1 124 ? -2.123 11.997 7.482 1.00 87.31 124 HIS A O 1
ATOM 934 N N . TRP A 1 125 ? -1.422 10.308 8.772 1.00 88.62 125 TRP A N 1
ATOM 935 C CA . TRP A 1 125 ? -2.370 9.334 8.232 1.00 88.62 125 TRP A CA 1
ATOM 936 C C . TRP A 1 125 ? -3.813 9.662 8.636 1.00 88.62 125 TRP A C 1
ATOM 938 O O . TRP A 1 125 ? -4.103 9.930 9.802 1.00 88.62 125 TRP A O 1
ATOM 948 N N . LEU A 1 126 ? -4.747 9.606 7.684 1.00 89.06 126 LEU A N 1
ATOM 949 C CA . LEU A 1 126 ? -6.171 9.886 7.930 1.00 89.06 126 LEU A CA 1
ATOM 950 C C . LEU A 1 126 ? -6.961 8.666 8.427 1.00 89.06 126 LEU A C 1
ATOM 952 O O . LEU A 1 126 ? -8.094 8.817 8.876 1.00 89.06 126 LEU A O 1
ATOM 956 N N . TYR A 1 127 ? -6.352 7.486 8.377 1.00 92.06 127 TYR A N 1
ATOM 957 C CA . TYR A 1 127 ? -6.895 6.186 8.769 1.00 92.06 127 TYR A CA 1
ATOM 958 C C . TYR A 1 127 ? -5.764 5.314 9.323 1.00 92.06 127 TYR A C 1
ATOM 960 O O . TYR A 1 127 ? -4.593 5.589 9.055 1.00 92.06 127 TYR A O 1
ATOM 968 N N . SER A 1 128 ? -6.110 4.265 10.064 1.00 93.94 128 SER A N 1
ATOM 969 C CA . SER A 1 128 ? -5.189 3.154 10.312 1.00 93.94 128 SER A CA 1
ATOM 970 C C . SER A 1 128 ? -5.359 2.129 9.196 1.00 93.94 128 SER A C 1
ATOM 972 O O . SER A 1 128 ? -6.458 1.980 8.654 1.00 93.94 128 SER A O 1
ATOM 974 N N . ALA A 1 129 ? -4.283 1.438 8.838 1.00 94.75 129 ALA A N 1
ATOM 975 C CA . ALA A 1 129 ? -4.333 0.332 7.891 1.00 94.75 129 ALA A CA 1
ATOM 976 C C . ALA A 1 129 ? -3.861 -0.947 8.570 1.00 94.75 129 ALA A C 1
ATOM 978 O O . ALA A 1 129 ? -2.819 -0.944 9.223 1.00 94.75 129 ALA A O 1
ATOM 979 N N . TYR A 1 130 ? -4.602 -2.029 8.373 1.00 95.00 130 TYR A N 1
ATOM 980 C CA . TYR A 1 130 ? -4.297 -3.341 8.931 1.00 95.00 130 TYR A CA 1
ATOM 981 C C . TYR A 1 130 ? -4.213 -4.366 7.811 1.00 95.00 130 TYR A C 1
ATOM 983 O O . TYR A 1 130 ? -5.034 -4.343 6.892 1.00 95.00 130 TYR A O 1
ATOM 991 N N . ALA A 1 131 ? -3.241 -5.269 7.877 1.00 93.69 131 ALA A N 1
ATOM 992 C CA . ALA A 1 131 ? -3.176 -6.395 6.958 1.00 93.69 131 ALA A CA 1
ATOM 993 C C . ALA A 1 131 ? -4.406 -7.293 7.166 1.00 93.69 131 ALA A C 1
ATOM 995 O O . ALA A 1 131 ? -4.620 -7.849 8.243 1.00 93.69 131 ALA A O 1
ATOM 996 N N . GLY A 1 132 ? -5.248 -7.390 6.141 1.00 82.94 132 GLY A N 1
ATOM 997 C CA . GLY A 1 132 ? -6.459 -8.200 6.152 1.00 82.94 132 GLY A CA 1
ATOM 998 C C . GLY A 1 132 ? -6.139 -9.693 6.082 1.00 82.94 132 GLY A C 1
ATOM 999 O O . GLY A 1 132 ? -5.099 -10.108 5.567 1.00 82.94 132 GLY A O 1
ATOM 1000 N N . GLY A 1 133 ? -7.041 -10.515 6.613 1.00 62.19 133 GLY A N 1
ATOM 1001 C CA . GLY A 1 133 ? -7.023 -11.958 6.367 1.00 62.19 133 GLY A CA 1
ATOM 1002 C C . GLY A 1 133 ? -7.529 -12.274 4.960 1.00 62.19 133 GLY A C 1
ATOM 1003 O O . GLY A 1 133 ? -8.266 -11.484 4.372 1.00 62.19 133 GLY A O 1
ATOM 1004 N N . SER A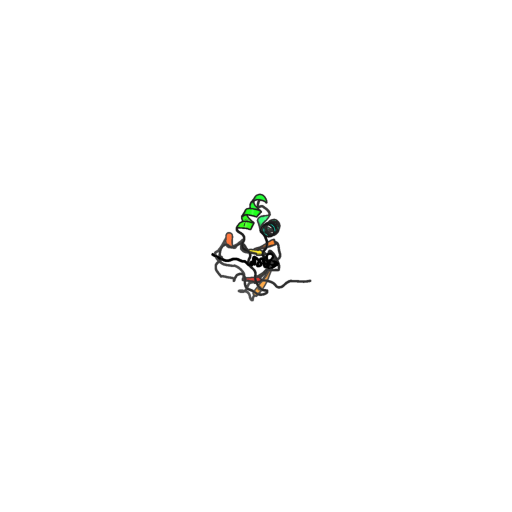 1 134 ? -7.148 -13.430 4.411 1.00 42.66 134 SER A N 1
ATOM 1005 C CA . SER A 1 134 ? -7.665 -13.900 3.122 1.00 42.66 134 SER A CA 1
ATOM 1006 C C . SER A 1 134 ? -9.193 -13.991 3.158 1.00 42.66 134 SER A C 1
ATOM 1008 O O . SER A 1 134 ? -9.749 -14.830 3.865 1.00 42.66 134 SER A O 1
ATOM 1010 N N . 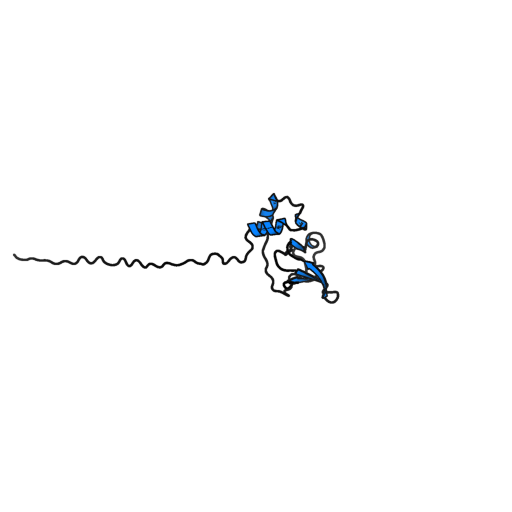VAL A 1 135 ? -9.875 -13.147 2.381 1.00 33.22 135 VAL A N 1
ATOM 1011 C CA . VAL A 1 135 ? -11.314 -13.282 2.135 1.00 33.22 135 VAL A CA 1
ATOM 1012 C C . VAL A 1 135 ? -11.490 -14.331 1.045 1.00 33.22 135 VAL A C 1
ATOM 1014 O O . VAL A 1 135 ? -11.176 -14.087 -0.119 1.00 33.22 135 VAL A O 1
ATOM 1017 N N . ILE A 1 136 ? -11.942 -15.514 1.445 1.00 25.64 136 ILE A N 1
ATOM 1018 C CA . ILE A 1 136 ? -12.482 -16.530 0.545 1.00 25.64 136 ILE A CA 1
ATOM 1019 C C . ILE A 1 136 ? -13.999 -16.380 0.651 1.00 25.64 136 ILE A C 1
ATOM 1021 O O . ILE A 1 136 ? -14.532 -16.489 1.756 1.00 25.64 136 ILE A O 1
ATOM 1025 N N . GLU A 1 137 ? -14.668 -16.088 -0.460 1.00 23.70 137 GLU A N 1
ATOM 1026 C CA . GLU A 1 137 ? -16.124 -16.243 -0.576 1.00 23.70 137 GLU A CA 1
ATOM 1027 C C . GLU A 1 137 ? -16.429 -17.489 -1.408 1.00 23.70 137 GLU A C 1
ATOM 1029 O O . GLU A 1 137 ? -15.794 -17.647 -2.479 1.00 23.70 137 GLU A O 1
#

pLDDT: mean 77.16, std 20.02, range [23.7, 95.69]

Radius of gyration: 30.32 Å; chains: 1; bounding box: 101×75×37 Å

Secondary structure (DSSP, 8-state):
--------------------------S----S--HHHHHHHHHH-GGGTTS-GGGHHHHHHHPPP----TT-EEE-TTSBP-SPPEE--SSEEEEEEGGGTTEEEEEE-TT-EE-TTTTTS-SB-SSEEEEE-----

Sequence (137 aa):
FGGGGGHATDDGDEESETDEDEPLSDAFSGGGIEALGKVLVLRDVKILRFVNKRYLPSLAEIAKEAYYATGEEVVCQGNPTNSTLYIVAEGQLELRDTKKGNDLLRILGPGDSMGNTSLLQDHHWLYSAYAGGSVIE

InterPro domains:
  IPR000595 Cyclic nucleotide-binding domain [PF00027] (67-131)
  IPR000595 Cyclic nucleotide-binding domain [PS50042] (47-122)
  IPR000595 Cyclic nucleotide-binding domain [cd00038] (47-131)
  IPR014710 RmlC-like jelly roll fold [G3DSA:2.60.120.10] (35-136)
  IPR018490 Cyclic nucleotide-binding domain superfamily [SSF51206] (41-132)